Protein AF-A0A846BL20-F1 (afdb_monomer)

Radius of gyration: 17.66 Å; Cα contacts (8 Å, |Δi|>4): 67; chains: 1; bounding box: 44×20×49 Å

Secondary structure (DSSP, 8-state):
-HHHHHHHHHHHHHHHHH----TTTHHHHHHHHHHHHHHHHHHHHHHHHHHHHHHH-TT---HHHHHHHHHHHHHHHHHHHHHHIIIIIS-TTSHHHHHHHHTTTT-

Mean predicted aligned error: 3.46 Å

pLDDT: mean 94.56, std 4.35, range [70.75, 98.62]

Foldseek 3Di:
DLVVLLVVLVVLLVVLVPFDDFPVLVVLSVVLNVLSVVLNVLSVVLVVVLVVVCVVPVVDDDPVNVVSVVVSVVSSVVSVVSSCCVCPVQVRPPPVNVVCVVVVVRD

Solvent-accessible surface area (backbone atoms only — not comparable to full-atom values): 6020 Å² total; per-residue (Å²): 104,71,68,60,53,49,50,50,36,54,54,52,48,53,53,59,73,71,46,73,70,33,72,90,40,40,68,54,52,51,50,40,46,55,53,41,61,48,45,54,57,52,51,51,51,55,51,53,50,53,49,56,46,43,75,74,42,75,90,62,79,61,69,70,59,54,54,50,51,52,51,53,51,52,53,52,52,51,46,51,52,41,50,48,39,44,54,74,72,59,25,48,85,37,70,71,50,46,50,37,48,74,74,54,76,48,107

Sequence (107 aa):
ATVSIFIAVIFGQIEAGLAEPYTAAESTLNLHTLIGWSLSGILAAVTAWRYIIRTRNPKELPLPFLGVGLLLTGLVFFQIYLGDLLVWVYGLHTGPVVEATREGLLQ

Structure (mmCIF, N/CA/C/O backbone):
data_AF-A0A846BL20-F1
#
_entry.id   AF-A0A846BL20-F1
#
loop_
_atom_site.group_PDB
_atom_site.id
_atom_site.type_symbol
_atom_site.label_atom_id
_atom_site.label_alt_id
_atom_site.label_comp_id
_atom_site.label_asym_id
_atom_site.label_entity_id
_atom_site.label_seq_id
_atom_site.pdbx_PDB_ins_code
_atom_site.Cartn_x
_atom_site.Cartn_y
_atom_site.Cartn_z
_atom_site.occupancy
_atom_site.B_iso_or_equiv
_atom_site.auth_seq_id
_atom_site.auth_comp_id
_atom_site.auth_asym_id
_atom_site.auth_atom_id
_atom_site.pdbx_PDB_model_num
ATOM 1 N N . ALA A 1 1 ? -11.608 -9.039 5.442 1.00 76.81 1 ALA A N 1
ATOM 2 C CA . ALA A 1 1 ? -10.822 -7.803 5.256 1.00 76.81 1 ALA A CA 1
ATOM 3 C C . ALA A 1 1 ? -9.409 -7.963 5.806 1.00 76.81 1 ALA A C 1
ATOM 5 O O . ALA A 1 1 ? -8.541 -8.210 4.993 1.00 76.81 1 ALA A O 1
ATOM 6 N N . THR A 1 2 ? -9.161 -7.927 7.126 1.00 89.62 2 THR A N 1
ATOM 7 C CA . THR A 1 2 ? -7.787 -7.944 7.689 1.00 89.62 2 THR A CA 1
ATOM 8 C C . THR A 1 2 ? -6.887 -9.044 7.122 1.00 89.62 2 THR A C 1
ATOM 10 O O . THR A 1 2 ? -5.826 -8.731 6.605 1.00 89.62 2 THR A O 1
ATOM 13 N N . VAL A 1 3 ? -7.326 -10.309 7.158 1.00 92.69 3 VAL A N 1
ATOM 14 C CA . VAL A 1 3 ? -6.537 -11.436 6.623 1.00 92.69 3 VAL A CA 1
ATOM 15 C C . VAL A 1 3 ? -6.290 -11.281 5.121 1.00 92.69 3 VAL A C 1
ATOM 17 O O . VAL A 1 3 ? -5.170 -11.457 4.669 1.00 92.69 3 VAL A O 1
ATOM 20 N N . SER A 1 4 ? -7.310 -10.892 4.354 1.00 94.31 4 SER A N 1
ATOM 21 C CA . SER A 1 4 ? -7.194 -10.669 2.908 1.00 94.31 4 SER A CA 1
ATOM 22 C C . SER A 1 4 ? -6.191 -9.562 2.571 1.00 94.31 4 SER A C 1
ATOM 24 O O . SER A 1 4 ? -5.362 -9.749 1.691 1.00 94.31 4 SER A O 1
ATOM 26 N N . ILE A 1 5 ? -6.236 -8.434 3.289 1.00 94.38 5 ILE A N 1
ATOM 27 C CA . ILE A 1 5 ? -5.294 -7.323 3.088 1.00 94.38 5 ILE A CA 1
ATOM 28 C C . ILE A 1 5 ? -3.887 -7.763 3.497 1.00 94.38 5 ILE A C 1
ATOM 30 O O . ILE A 1 5 ? -2.936 -7.479 2.786 1.00 94.38 5 ILE A O 1
ATOM 34 N N . PHE A 1 6 ? -3.748 -8.496 4.604 1.00 95.38 6 PHE A N 1
ATOM 35 C CA . PHE A 1 6 ? -2.452 -9.013 5.035 1.00 95.38 6 PHE A CA 1
ATOM 36 C C . PHE A 1 6 ? -1.839 -9.953 3.990 1.00 95.38 6 PHE A C 1
ATOM 38 O O . PHE A 1 6 ? -0.677 -9.795 3.640 1.00 95.38 6 PHE A O 1
ATOM 45 N N . ILE A 1 7 ? -2.629 -10.872 3.428 1.00 97.12 7 ILE A N 1
ATOM 46 C CA . ILE A 1 7 ? -2.181 -11.743 2.334 1.00 97.12 7 ILE A CA 1
ATOM 47 C C . ILE A 1 7 ? -1.776 -10.909 1.111 1.00 97.12 7 ILE A C 1
ATOM 49 O O . ILE A 1 7 ? -0.705 -11.139 0.560 1.00 97.12 7 ILE A O 1
ATOM 53 N N . ALA A 1 8 ? -2.581 -9.916 0.720 1.00 96.44 8 ALA A N 1
ATOM 54 C CA . ALA A 1 8 ? -2.251 -9.028 -0.395 1.00 96.44 8 ALA A CA 1
ATOM 55 C C . ALA A 1 8 ? -0.934 -8.265 -0.165 1.00 96.44 8 ALA A C 1
ATOM 57 O O . ALA A 1 8 ? -0.138 -8.141 -1.090 1.00 96.44 8 ALA A O 1
ATOM 58 N N . VAL A 1 9 ? -0.671 -7.816 1.068 1.00 97.12 9 VAL A N 1
ATOM 59 C CA . VAL A 1 9 ? 0.620 -7.223 1.442 1.00 97.12 9 VAL A CA 1
ATOM 60 C C . VAL A 1 9 ? 1.744 -8.238 1.245 1.00 97.12 9 VAL A C 1
ATOM 62 O O . VAL A 1 9 ? 2.708 -7.916 0.568 1.00 97.12 9 VAL A O 1
ATOM 65 N N . ILE A 1 10 ? 1.627 -9.463 1.764 1.00 97.50 10 ILE A N 1
ATOM 66 C CA . ILE A 1 10 ? 2.694 -10.470 1.631 1.00 97.50 10 ILE A CA 1
ATOM 67 C C . ILE A 1 10 ? 3.041 -10.739 0.162 1.00 97.50 10 ILE A C 1
ATOM 69 O O . ILE A 1 10 ? 4.211 -10.651 -0.199 1.00 97.50 10 ILE A O 1
ATOM 73 N N . PHE A 1 11 ? 2.051 -11.022 -0.689 1.00 96.88 11 PHE A N 1
ATOM 74 C CA . PHE A 1 11 ? 2.309 -11.282 -2.109 1.00 96.88 11 PHE A CA 1
ATOM 75 C C . PHE A 1 11 ? 2.870 -10.052 -2.827 1.00 96.88 11 PHE A C 1
ATOM 77 O O . PHE A 1 11 ? 3.908 -10.161 -3.473 1.00 96.88 11 PHE A O 1
ATOM 84 N N . GLY A 1 12 ? 2.266 -8.875 -2.636 1.00 96.12 12 GLY A N 1
ATOM 85 C CA . GLY A 1 12 ? 2.745 -7.645 -3.270 1.00 96.12 12 GLY A CA 1
ATOM 86 C C . GLY A 1 12 ? 4.176 -7.280 -2.866 1.00 96.12 12 GLY A C 1
ATOM 87 O O . GLY A 1 12 ? 4.958 -6.842 -3.700 1.00 96.12 12 GLY A O 1
ATOM 88 N N . GLN A 1 13 ? 4.560 -7.506 -1.604 1.00 96.81 13 GLN A N 1
ATOM 89 C CA . GLN A 1 13 ? 5.927 -7.240 -1.145 1.00 96.81 13 GLN A CA 1
ATOM 90 C C . GLN A 1 13 ? 6.945 -8.273 -1.637 1.00 96.81 13 GLN A C 1
ATOM 92 O O . GLN A 1 13 ? 8.094 -7.914 -1.884 1.00 96.81 13 GLN A O 1
ATOM 97 N N . ILE A 1 14 ? 6.546 -9.539 -1.798 1.00 96.38 14 ILE A N 1
ATOM 98 C CA . ILE A 1 14 ? 7.401 -10.551 -2.430 1.00 96.38 14 ILE A CA 1
ATOM 99 C C . ILE A 1 14 ? 7.642 -10.184 -3.897 1.00 96.38 14 ILE A C 1
ATOM 101 O O . ILE A 1 14 ? 8.789 -10.174 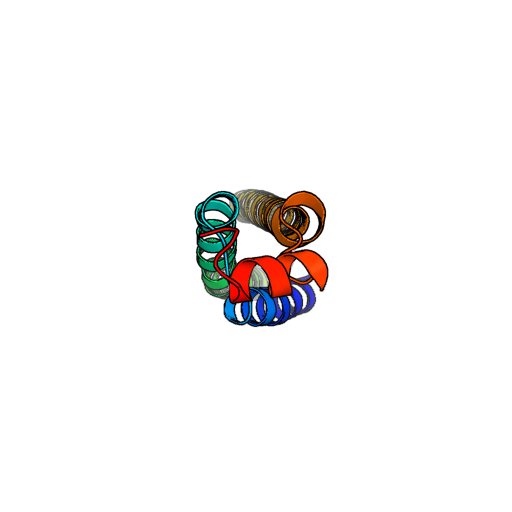-4.328 1.00 96.38 14 ILE A O 1
ATOM 105 N N . GLU A 1 15 ? 6.592 -9.839 -4.645 1.00 94.94 15 GLU A N 1
ATOM 106 C CA . GLU A 1 15 ? 6.715 -9.417 -6.048 1.00 94.94 15 GLU A CA 1
ATOM 107 C C . GLU A 1 15 ? 7.586 -8.162 -6.187 1.00 94.94 15 GLU A C 1
ATOM 109 O O . GLU A 1 15 ? 8.526 -8.154 -6.979 1.00 94.94 15 GLU A O 1
ATOM 114 N N . ALA A 1 16 ? 7.361 -7.149 -5.344 1.00 95.12 16 ALA A N 1
ATOM 115 C CA . ALA A 1 16 ? 8.174 -5.937 -5.313 1.00 95.12 16 ALA A CA 1
ATOM 116 C C . ALA A 1 16 ? 9.655 -6.216 -5.002 1.00 95.12 16 ALA A C 1
ATOM 118 O O . ALA A 1 16 ? 10.534 -5.612 -5.611 1.00 95.12 16 ALA A O 1
ATOM 119 N N . GLY A 1 17 ? 9.944 -7.147 -4.086 1.00 93.69 17 GLY A N 1
ATOM 120 C CA . GLY A 1 17 ? 11.313 -7.533 -3.733 1.00 93.69 17 GLY A CA 1
ATOM 121 C C . GLY A 1 17 ? 12.032 -8.369 -4.796 1.00 93.69 17 GLY A C 1
ATOM 122 O O . GLY A 1 17 ? 13.254 -8.479 -4.752 1.00 93.69 17 GLY A O 1
ATOM 123 N N . LEU A 1 18 ? 11.291 -8.959 -5.736 1.00 92.88 18 LEU A N 1
ATOM 124 C CA . LEU A 1 18 ? 11.830 -9.705 -6.877 1.00 92.88 18 LEU A CA 1
ATOM 125 C C . LEU A 1 18 ? 11.922 -8.856 -8.152 1.00 92.88 18 LEU A C 1
ATOM 127 O O . LEU A 1 18 ? 12.428 -9.336 -9.165 1.00 92.88 18 LEU A O 1
ATOM 131 N N . ALA A 1 19 ? 11.405 -7.628 -8.130 1.00 91.75 19 ALA A N 1
ATOM 132 C CA . ALA A 1 19 ? 11.445 -6.730 -9.270 1.00 91.75 19 ALA A CA 1
ATOM 133 C C . ALA A 1 19 ? 12.834 -6.093 -9.427 1.00 91.75 19 ALA A C 1
ATOM 135 O O . ALA A 1 19 ? 13.460 -5.688 -8.449 1.00 91.75 19 ALA A O 1
ATOM 136 N N . GLU A 1 20 ? 13.279 -5.935 -10.673 1.00 90.44 20 GLU A N 1
ATOM 137 C CA . GLU A 1 20 ? 14.437 -5.105 -11.015 1.00 90.44 20 GLU A CA 1
ATOM 138 C C . GLU A 1 20 ? 13.934 -3.767 -11.579 1.00 90.44 20 GLU A C 1
ATOM 140 O O . GLU A 1 20 ? 13.556 -3.699 -12.755 1.00 90.44 20 GLU A O 1
ATOM 145 N N . PRO A 1 21 ? 13.837 -2.705 -10.754 1.00 90.31 21 PRO A N 1
ATOM 146 C CA . PRO A 1 21 ? 13.330 -1.424 -11.217 1.00 90.31 21 PRO A CA 1
ATOM 147 C C . PRO A 1 21 ? 14.350 -0.729 -12.115 1.00 90.31 21 PRO A C 1
ATOM 149 O O . PRO A 1 21 ? 15.536 -0.653 -11.804 1.00 90.31 21 PRO A O 1
ATOM 152 N N . TYR A 1 22 ? 13.850 -0.135 -13.190 1.00 91.94 22 TYR A N 1
ATOM 153 C CA . TYR A 1 22 ? 14.573 0.877 -13.947 1.00 91.94 22 TYR A CA 1
ATOM 154 C C . TYR A 1 22 ? 14.232 2.280 -13.429 1.00 91.94 22 TYR A C 1
ATOM 156 O O . TYR A 1 22 ? 13.267 2.462 -12.676 1.00 91.94 22 TYR A O 1
ATOM 164 N N . THR A 1 23 ? 14.997 3.289 -13.848 1.00 91.81 23 THR A N 1
ATOM 165 C CA . THR A 1 23 ? 14.981 4.649 -13.277 1.00 91.81 23 THR A CA 1
ATOM 166 C C . THR A 1 23 ? 13.581 5.273 -13.183 1.00 91.81 23 THR A C 1
ATOM 168 O O . THR A 1 23 ? 13.259 5.939 -12.200 1.00 91.81 23 THR A O 1
ATOM 171 N N . ALA A 1 24 ? 12.698 5.031 -14.158 1.00 93.00 24 ALA A N 1
ATOM 172 C CA . ALA A 1 24 ? 11.343 5.593 -14.137 1.00 93.00 24 ALA A CA 1
ATOM 173 C C . ALA A 1 24 ? 10.382 4.899 -13.149 1.00 93.00 24 ALA A C 1
ATOM 175 O O . ALA A 1 24 ? 9.396 5.511 -12.732 1.00 93.00 24 ALA A O 1
ATOM 176 N N . ALA A 1 25 ? 10.644 3.640 -12.784 1.00 95.81 25 ALA A N 1
ATOM 177 C CA . ALA A 1 25 ? 9.786 2.827 -11.921 1.00 95.81 25 ALA A CA 1
ATOM 178 C C . ALA A 1 25 ? 10.217 2.848 -10.443 1.00 95.81 25 ALA A C 1
ATOM 180 O O . ALA A 1 25 ? 9.405 2.565 -9.560 1.00 95.81 25 ALA A O 1
ATOM 181 N N . GLU A 1 26 ? 11.474 3.207 -10.164 1.00 95.81 26 GLU A N 1
ATOM 182 C CA . GLU A 1 26 ? 12.099 3.106 -8.839 1.00 95.81 26 GLU A CA 1
ATOM 183 C C . GLU A 1 26 ? 11.313 3.845 -7.745 1.00 95.81 26 GLU A C 1
ATOM 185 O O . GLU A 1 26 ? 11.015 3.283 -6.691 1.00 95.81 26 GLU A O 1
ATOM 190 N N . SER A 1 27 ? 10.910 5.093 -8.000 1.00 97.62 27 SER A N 1
ATOM 191 C CA . SER A 1 27 ? 10.171 5.891 -7.009 1.00 97.62 27 SER A CA 1
ATOM 192 C C . SER A 1 27 ? 8.816 5.271 -6.642 1.00 97.62 27 SER A C 1
ATOM 194 O O . SER A 1 27 ? 8.462 5.205 -5.462 1.00 97.62 27 SER A O 1
ATOM 196 N N . THR A 1 28 ? 8.086 4.752 -7.633 1.00 98.25 28 THR A N 1
ATOM 197 C CA . THR A 1 28 ? 6.809 4.054 -7.434 1.00 98.25 28 THR A CA 1
ATOM 198 C C . THR A 1 28 ? 7.016 2.752 -6.662 1.00 98.25 28 THR A C 1
ATOM 200 O O . THR A 1 28 ? 6.271 2.484 -5.718 1.00 98.25 28 THR A O 1
ATOM 203 N N . LEU A 1 29 ? 8.049 1.971 -7.005 1.00 97.88 29 LEU A N 1
ATOM 204 C CA . LEU A 1 29 ? 8.367 0.712 -6.325 1.00 97.88 29 LEU A CA 1
ATOM 205 C C . LEU A 1 29 ? 8.749 0.948 -4.859 1.00 97.88 29 LEU A C 1
ATOM 207 O O . LEU A 1 29 ? 8.275 0.234 -3.972 1.00 97.88 29 LEU A O 1
ATOM 211 N N . ASN A 1 30 ? 9.539 1.988 -4.591 1.00 98.12 30 ASN A N 1
ATOM 212 C CA . ASN A 1 30 ? 9.949 2.367 -3.242 1.00 98.12 30 ASN A CA 1
ATOM 213 C C . ASN A 1 30 ? 8.750 2.792 -2.386 1.00 98.12 30 ASN A C 1
ATOM 215 O O . ASN A 1 30 ? 8.621 2.347 -1.244 1.00 98.12 30 ASN A O 1
ATOM 219 N N . LEU A 1 31 ? 7.834 3.599 -2.934 1.00 98.44 31 LEU A N 1
ATOM 220 C CA . LEU A 1 31 ? 6.604 3.979 -2.232 1.00 98.44 31 LEU A CA 1
ATOM 221 C C . LEU A 1 31 ? 5.696 2.772 -1.979 1.00 98.44 31 LEU A C 1
ATOM 223 O O . LEU A 1 31 ? 5.228 2.596 -0.852 1.00 98.44 31 LEU A O 1
ATOM 227 N N . HIS A 1 32 ? 5.493 1.922 -2.990 1.00 98.31 32 HIS A N 1
ATOM 228 C CA . HIS A 1 32 ? 4.693 0.704 -2.861 1.00 98.31 32 HIS A CA 1
ATOM 229 C C . HIS A 1 32 ? 5.256 -0.219 -1.774 1.00 98.31 32 HIS A C 1
ATOM 231 O O . HIS A 1 32 ? 4.507 -0.754 -0.953 1.00 98.31 32 HIS A O 1
ATOM 237 N N . THR A 1 33 ? 6.578 -0.371 -1.732 1.00 98.12 33 THR A N 1
ATOM 238 C CA . THR A 1 33 ? 7.266 -1.210 -0.748 1.00 98.12 33 THR A CA 1
ATOM 239 C C . THR A 1 33 ? 7.146 -0.633 0.664 1.00 98.12 33 THR A C 1
ATOM 241 O O . THR A 1 33 ? 6.717 -1.311 1.601 1.00 98.12 33 THR A O 1
ATOM 244 N N . LEU A 1 34 ? 7.451 0.658 0.829 1.00 98.25 34 LEU A N 1
ATOM 245 C CA . LEU A 1 34 ? 7.408 1.333 2.127 1.00 98.25 34 LEU A CA 1
ATOM 246 C C . LEU A 1 34 ? 6.004 1.308 2.747 1.00 98.25 34 LEU A C 1
ATOM 248 O O . LEU A 1 34 ? 5.834 0.958 3.921 1.00 98.25 34 LEU A O 1
ATOM 252 N N . ILE A 1 35 ? 4.989 1.683 1.966 1.00 98.12 35 ILE A N 1
ATOM 253 C CA . ILE A 1 35 ? 3.600 1.740 2.433 1.00 98.12 35 ILE A CA 1
ATOM 254 C C . ILE A 1 35 ? 3.065 0.325 2.668 1.00 98.12 35 ILE A C 1
ATOM 256 O O . ILE A 1 35 ? 2.361 0.097 3.654 1.00 98.12 35 ILE A O 1
ATOM 260 N N . GLY A 1 36 ? 3.437 -0.641 1.825 1.00 97.81 36 GLY A N 1
ATOM 261 C CA . GLY A 1 36 ? 3.019 -2.033 1.958 1.00 97.81 36 GLY A CA 1
ATOM 262 C C . GLY A 1 36 ? 3.485 -2.662 3.264 1.00 97.81 36 GLY A C 1
ATOM 263 O O . GLY A 1 36 ? 2.662 -3.175 4.024 1.00 97.81 36 GLY A O 1
ATOM 264 N N . TRP A 1 37 ? 4.771 -2.543 3.601 1.00 97.50 37 TRP A N 1
ATOM 265 C CA . TRP A 1 37 ? 5.262 -3.020 4.897 1.00 97.50 37 TRP A CA 1
ATOM 266 C C . TRP A 1 37 ? 4.634 -2.270 6.074 1.00 97.50 37 TRP A C 1
ATOM 268 O O . TRP A 1 37 ? 4.235 -2.894 7.062 1.00 97.50 37 TRP A O 1
ATOM 278 N N . SER A 1 38 ? 4.454 -0.952 5.947 1.00 98.00 38 SER A N 1
ATOM 279 C CA . SER A 1 38 ? 3.797 -0.132 6.974 1.00 98.00 38 SER A CA 1
ATOM 280 C C . SER A 1 38 ? 2.350 -0.571 7.239 1.00 98.00 38 SER A C 1
ATOM 282 O O . SER A 1 38 ? 1.904 -0.583 8.391 1.00 98.00 38 SER A O 1
ATOM 284 N N . LEU A 1 39 ? 1.617 -1.004 6.205 1.00 97.69 39 LEU A N 1
ATOM 285 C CA . LEU A 1 39 ? 0.244 -1.496 6.338 1.00 97.69 39 LEU A CA 1
ATOM 286 C C . LEU A 1 39 ? 0.132 -2.716 7.252 1.00 97.69 39 LEU A C 1
ATOM 288 O O . LEU A 1 39 ? -0.867 -2.823 7.959 1.00 97.69 39 LEU A O 1
ATOM 292 N N . SER A 1 40 ? 1.134 -3.596 7.315 1.00 95.75 40 SER A N 1
ATOM 293 C CA . SER A 1 40 ? 1.120 -4.723 8.262 1.00 95.75 40 SER A CA 1
ATOM 294 C C . SER A 1 40 ? 1.042 -4.242 9.715 1.00 95.75 40 SER A C 1
ATOM 296 O O . SER A 1 40 ? 0.218 -4.731 10.493 1.00 95.75 40 SER A O 1
ATOM 298 N N . GLY A 1 41 ? 1.840 -3.229 10.069 1.00 96.19 41 GLY A N 1
ATOM 299 C CA . GLY A 1 41 ? 1.819 -2.620 11.400 1.00 96.19 41 GLY A CA 1
ATOM 300 C C . GLY A 1 41 ? 0.500 -1.903 11.692 1.00 96.19 41 GLY A C 1
ATOM 301 O O . GLY A 1 41 ? -0.094 -2.092 12.757 1.00 96.19 41 GLY A O 1
ATOM 302 N N . ILE A 1 42 ? -0.013 -1.143 10.720 1.00 97.38 42 ILE A N 1
ATOM 303 C CA . ILE A 1 42 ? -1.303 -0.448 10.838 1.00 97.38 42 ILE A CA 1
ATOM 304 C C . ILE A 1 42 ? -2.446 -1.455 11.026 1.00 97.38 42 ILE A C 1
ATOM 306 O O . ILE A 1 42 ? -3.287 -1.276 11.906 1.00 97.38 42 ILE A O 1
ATOM 310 N N . LEU A 1 43 ? -2.474 -2.541 10.249 1.00 97.06 43 LEU A N 1
ATOM 311 C CA . LEU A 1 43 ? -3.487 -3.592 10.363 1.00 97.06 43 LEU A CA 1
ATOM 312 C C . LEU A 1 43 ? -3.460 -4.264 11.733 1.00 97.06 43 LEU A C 1
ATOM 314 O O . LEU A 1 43 ? -4.527 -4.490 12.312 1.00 97.06 43 LEU A O 1
ATOM 318 N N . ALA A 1 44 ? -2.270 -4.560 12.263 1.00 97.00 44 ALA A N 1
ATOM 319 C CA . ALA A 1 44 ? -2.123 -5.117 13.603 1.00 97.00 44 ALA A CA 1
ATOM 320 C C . ALA A 1 44 ? -2.688 -4.157 14.662 1.00 97.00 44 ALA A C 1
ATOM 322 O O . ALA A 1 44 ? -3.526 -4.560 15.473 1.00 97.00 44 ALA A O 1
ATOM 323 N N . ALA A 1 45 ? -2.321 -2.873 14.598 1.00 97.31 45 ALA A N 1
ATOM 324 C CA . ALA A 1 45 ? -2.797 -1.848 15.525 1.00 97.31 45 ALA A CA 1
ATOM 325 C C . ALA A 1 45 ? -4.323 -1.654 15.464 1.00 97.31 45 ALA A C 1
ATOM 327 O O . ALA A 1 45 ? -4.995 -1.679 16.496 1.00 97.31 45 ALA A O 1
ATOM 328 N N . VAL A 1 46 ? -4.901 -1.526 14.264 1.00 96.88 46 VAL A N 1
ATOM 329 C CA . VAL A 1 46 ? -6.355 -1.368 14.075 1.00 96.88 46 VAL A CA 1
ATOM 330 C C . VAL A 1 46 ? -7.112 -2.609 14.549 1.00 96.88 46 VAL A C 1
ATOM 332 O O . VAL A 1 46 ? -8.172 -2.493 15.170 1.00 96.88 46 VAL A O 1
ATOM 335 N N . THR A 1 47 ? -6.569 -3.803 14.307 1.00 96.38 47 THR A N 1
ATOM 336 C CA . THR A 1 47 ? -7.178 -5.062 14.761 1.00 96.38 47 THR A CA 1
ATOM 337 C C . THR A 1 47 ? -7.169 -5.163 16.284 1.00 96.38 47 THR A C 1
ATOM 339 O O . THR A 1 47 ? -8.208 -5.464 16.878 1.00 96.38 47 THR A O 1
ATOM 342 N N . ALA A 1 48 ? -6.041 -4.842 16.925 1.00 96.81 48 ALA A N 1
ATOM 343 C CA . ALA A 1 48 ? -5.930 -4.796 18.379 1.00 96.81 48 ALA A CA 1
ATOM 344 C C . ALA A 1 48 ? -6.879 -3.750 18.987 1.00 96.81 48 ALA A C 1
ATOM 346 O O . ALA A 1 48 ? -7.603 -4.043 19.940 1.00 96.81 48 ALA A O 1
ATOM 347 N N . TRP A 1 49 ? -6.961 -2.554 18.397 1.00 96.69 49 TRP A N 1
ATOM 348 C CA . TRP A 1 49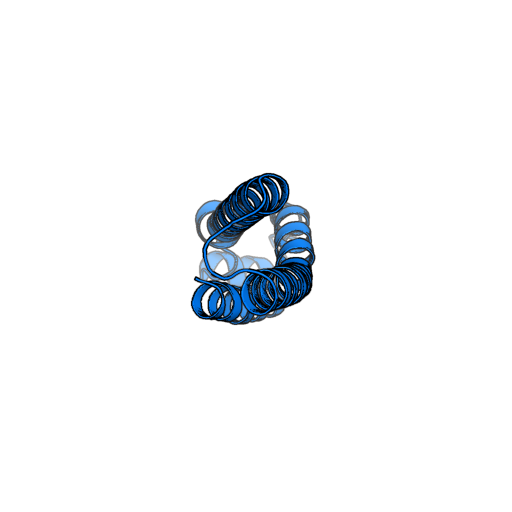 ? -7.871 -1.513 18.871 1.00 96.69 49 TRP A CA 1
ATOM 349 C C . TRP A 1 49 ? -9.338 -1.944 18.760 1.00 96.69 49 TRP A C 1
ATOM 351 O O . TRP A 1 49 ? -10.102 -1.805 19.718 1.00 96.69 49 TRP A O 1
ATOM 361 N N . ARG A 1 50 ? -9.730 -2.561 17.639 1.00 95.00 50 ARG A N 1
ATOM 362 C CA . ARG A 1 50 ? -11.081 -3.116 17.472 1.00 95.00 50 ARG A CA 1
ATOM 363 C C . ARG A 1 50 ? -11.409 -4.153 18.543 1.00 95.00 50 ARG A C 1
ATOM 365 O O . ARG A 1 50 ? -12.538 -4.180 19.031 1.00 95.00 50 ARG A O 1
ATOM 372 N N . TYR A 1 51 ? -10.444 -5.007 18.886 1.00 95.44 51 TYR A N 1
ATOM 373 C CA . TYR A 1 51 ? -10.606 -5.997 19.946 1.00 95.44 51 TYR A CA 1
ATOM 374 C C . TYR A 1 51 ? -10.874 -5.317 21.295 1.00 95.44 51 TYR A C 1
ATOM 376 O O . TYR A 1 51 ? -11.872 -5.633 21.934 1.00 95.44 51 TYR A O 1
ATOM 384 N N . ILE A 1 52 ? -10.076 -4.311 21.671 1.00 96.06 52 ILE A N 1
ATOM 385 C CA . ILE A 1 52 ? -10.251 -3.553 22.923 1.00 96.06 52 ILE A CA 1
ATOM 386 C C . ILE A 1 52 ? -11.609 -2.836 22.986 1.00 96.06 52 ILE A C 1
ATOM 388 O O . ILE A 1 52 ? -12.253 -2.828 24.033 1.00 96.06 52 ILE A O 1
ATOM 392 N N . ILE A 1 53 ? -12.073 -2.234 21.885 1.00 95.25 53 ILE A N 1
ATOM 393 C CA . ILE A 1 53 ? -13.399 -1.590 21.844 1.00 95.25 53 ILE A CA 1
ATOM 394 C C . ILE A 1 53 ? -14.489 -2.624 22.148 1.00 95.25 53 ILE A C 1
ATOM 396 O O . ILE A 1 53 ? -15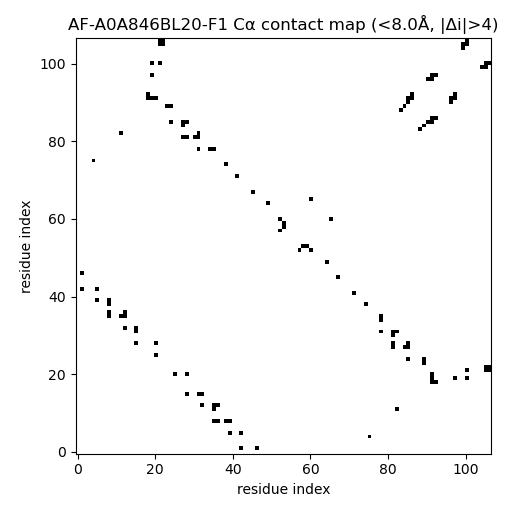.351 -2.397 22.996 1.00 95.25 53 ILE A O 1
ATOM 400 N N . ARG A 1 54 ? -14.416 -3.790 21.498 1.00 94.62 54 ARG A N 1
ATOM 401 C CA . ARG A 1 54 ? -15.423 -4.848 21.636 1.00 94.62 54 ARG A CA 1
ATOM 402 C C . ARG A 1 54 ? -15.432 -5.525 22.994 1.00 94.62 54 ARG A C 1
ATOM 404 O O . ARG A 1 54 ? -16.505 -5.924 23.434 1.00 94.62 54 ARG A O 1
ATOM 411 N N . THR A 1 55 ? -14.280 -5.663 23.648 1.00 95.81 55 THR A N 1
ATOM 412 C CA . THR A 1 55 ? -14.228 -6.223 25.005 1.00 95.81 55 THR A CA 1
ATOM 413 C C . THR A 1 55 ? -14.851 -5.287 26.036 1.00 95.81 55 THR A C 1
ATOM 415 O O . THR A 1 55 ? -15.351 -5.764 27.049 1.00 95.81 55 THR A O 1
ATOM 418 N N . ARG A 1 56 ? -14.862 -3.970 25.782 1.00 93.12 56 ARG A N 1
ATOM 419 C CA . ARG A 1 56 ? -15.494 -2.976 26.664 1.00 93.12 56 ARG A CA 1
ATOM 420 C C . ARG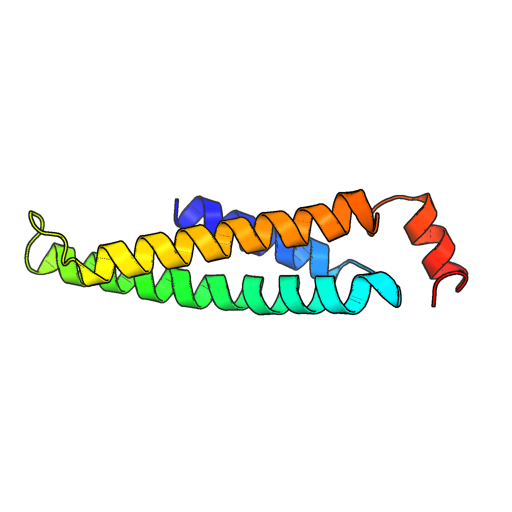 A 1 56 ? -16.991 -2.817 26.406 1.00 93.12 56 ARG A C 1
ATOM 422 O O . ARG A 1 56 ? -17.775 -2.922 27.341 1.00 93.12 56 ARG A O 1
ATOM 429 N N . ASN A 1 57 ? -17.391 -2.555 25.161 1.00 92.69 57 ASN A N 1
ATOM 430 C CA . ASN A 1 57 ? -18.798 -2.459 24.771 1.00 92.69 57 ASN A CA 1
ATOM 431 C C . ASN A 1 57 ? -18.983 -2.975 23.332 1.00 92.69 57 ASN A C 1
ATOM 433 O O . ASN A 1 57 ? -18.630 -2.282 22.378 1.00 92.69 57 ASN A O 1
ATOM 437 N N . PRO A 1 58 ? -19.559 -4.172 23.131 1.00 90.00 58 PRO A N 1
ATOM 438 C CA . PRO A 1 58 ? -19.677 -4.765 21.801 1.00 90.00 58 PRO A CA 1
ATOM 439 C C . PRO A 1 58 ? -20.733 -4.097 20.906 1.00 90.00 58 PRO A C 1
ATOM 441 O O . PRO A 1 58 ? -20.764 -4.392 19.711 1.00 90.00 58 PRO A O 1
ATOM 444 N N . LYS A 1 59 ? -21.606 -3.237 21.454 1.00 92.94 59 LYS A N 1
ATOM 445 C CA . LYS A 1 59 ? -22.729 -2.623 20.721 1.00 92.94 59 LYS A CA 1
ATOM 446 C C . LYS A 1 59 ? -22.411 -1.252 20.125 1.00 92.94 59 LYS A C 1
ATOM 448 O O . LYS A 1 59 ? -23.196 -0.752 19.327 1.00 92.94 59 LYS A O 1
ATOM 453 N N . GLU A 1 60 ? -21.279 -0.657 20.485 1.00 90.31 60 GLU A N 1
ATOM 454 C CA . GLU A 1 60 ? -20.911 0.696 20.072 1.00 90.31 60 GLU A CA 1
ATOM 455 C C . GLU A 1 60 ? -19.569 0.702 19.339 1.00 90.31 60 GLU A C 1
ATOM 457 O O . GLU A 1 60 ? -18.630 -0.008 19.701 1.00 90.31 60 GLU A O 1
ATOM 462 N N . LEU A 1 61 ? -19.472 1.529 18.297 1.00 91.62 61 LEU A N 1
ATOM 463 C CA . LEU A 1 61 ? -18.215 1.825 17.620 1.00 91.62 61 LEU A CA 1
ATOM 464 C C . LEU A 1 61 ? -17.948 3.329 17.723 1.00 91.62 61 LEU A C 1
ATOM 466 O O . LEU A 1 61 ? -18.767 4.121 17.255 1.00 91.62 61 LEU A O 1
ATOM 470 N N . PRO A 1 62 ? -16.819 3.744 18.318 1.00 94.31 62 PRO A N 1
ATOM 471 C CA . PRO A 1 62 ? -16.505 5.154 18.470 1.00 94.31 62 PRO A CA 1
ATOM 472 C C . PRO A 1 62 ? -16.211 5.777 17.100 1.00 94.31 62 PRO A C 1
ATOM 474 O O . PRO A 1 62 ? -15.527 5.179 16.267 1.00 94.31 62 PRO A O 1
ATOM 477 N N . LEU A 1 63 ? -16.684 7.006 16.878 1.00 95.94 63 LEU A N 1
ATOM 478 C CA . LEU A 1 63 ? -16.513 7.727 15.611 1.00 95.94 63 LEU A CA 1
ATOM 479 C C . LEU A 1 63 ? -15.044 7.804 15.127 1.00 95.94 63 LEU A C 1
ATOM 481 O O . LEU A 1 63 ? -14.812 7.572 13.940 1.00 95.94 63 LEU A O 1
ATOM 485 N N . PRO A 1 64 ? -14.030 8.012 15.998 1.00 95.81 64 PRO A N 1
ATOM 486 C CA . PRO A 1 64 ? -12.626 7.952 15.584 1.00 95.81 64 PRO A CA 1
ATOM 487 C C . PRO A 1 64 ? -12.217 6.622 14.938 1.00 95.81 64 PRO A C 1
ATOM 489 O O . PRO A 1 64 ? -11.441 6.617 13.985 1.00 95.81 64 PRO A O 1
ATOM 492 N N . PHE A 1 65 ? -12.762 5.492 15.402 1.00 95.88 65 PHE A N 1
ATOM 493 C CA . PHE A 1 65 ? -12.463 4.182 14.820 1.00 95.88 65 PHE A CA 1
ATOM 494 C C . PHE A 1 65 ? -13.007 4.063 13.389 1.00 95.88 65 PHE A C 1
ATOM 496 O O . PHE A 1 65 ? -12.361 3.463 12.531 1.00 95.88 65 PHE A O 1
ATOM 503 N N . LEU A 1 66 ? -14.159 4.682 13.103 1.00 95.94 66 LEU A N 1
ATOM 504 C CA . LEU A 1 66 ? -14.701 4.757 11.744 1.00 95.94 66 LEU A CA 1
ATOM 505 C C . LEU A 1 66 ? -13.809 5.611 10.834 1.00 95.94 66 LEU A C 1
ATOM 507 O O . LEU A 1 66 ? -13.510 5.195 9.716 1.00 95.94 66 LEU A O 1
ATOM 511 N N . GLY A 1 67 ? -13.324 6.754 11.330 1.00 97.25 67 GLY A N 1
ATOM 512 C CA . GLY A 1 67 ? -12.380 7.607 10.600 1.00 97.25 67 GLY A CA 1
ATOM 513 C C . GLY A 1 67 ? -11.083 6.877 10.235 1.00 97.25 67 GLY A C 1
ATOM 514 O O . GLY A 1 67 ? -10.638 6.937 9.091 1.00 97.25 67 GLY A O 1
ATOM 515 N N . VAL A 1 68 ? -10.519 6.105 11.168 1.00 96.94 68 VAL A N 1
ATOM 516 C CA . VAL A 1 68 ? -9.336 5.267 10.902 1.00 96.94 68 VAL A CA 1
ATOM 517 C C . VAL A 1 68 ? -9.643 4.142 9.914 1.00 96.94 68 VAL A C 1
ATOM 519 O O . VAL A 1 68 ? -8.810 3.831 9.067 1.00 96.94 68 VAL A O 1
ATOM 522 N N . GLY A 1 69 ? -10.843 3.559 9.964 1.00 96.25 69 GLY A N 1
ATOM 523 C CA . GLY A 1 69 ? -11.290 2.583 8.968 1.00 96.25 69 GLY A CA 1
ATOM 524 C C . GLY A 1 69 ? -11.343 3.161 7.549 1.00 96.25 69 GLY A C 1
ATOM 525 O O . GLY A 1 69 ? -10.904 2.506 6.601 1.00 96.25 69 GLY A O 1
ATOM 526 N N . LEU A 1 70 ? -11.821 4.399 7.403 1.00 97.56 70 LEU A N 1
ATOM 527 C CA . LEU A 1 70 ? -11.832 5.104 6.120 1.00 97.56 70 LEU A CA 1
ATOM 528 C C . LEU A 1 70 ? -10.409 5.402 5.631 1.00 97.56 70 LEU A C 1
ATOM 530 O O . LEU A 1 70 ? -10.096 5.132 4.473 1.00 97.56 70 LEU A O 1
ATOM 534 N N . LEU A 1 71 ? -9.532 5.880 6.519 1.00 97.50 71 LEU A N 1
ATOM 535 C CA . LEU A 1 71 ? -8.124 6.119 6.197 1.00 97.50 71 LEU A CA 1
ATOM 536 C C . LEU A 1 71 ? -7.422 4.834 5.738 1.00 97.50 71 LEU A C 1
ATOM 538 O O . LEU A 1 71 ? -6.766 4.830 4.700 1.00 97.50 71 LEU A O 1
ATOM 542 N N . LEU A 1 72 ? -7.598 3.730 6.472 1.00 97.56 72 LEU A N 1
ATOM 543 C CA . LEU A 1 72 ? -7.043 2.426 6.105 1.00 97.56 72 LEU A CA 1
ATOM 544 C C . LEU A 1 72 ? -7.540 1.976 4.728 1.00 97.56 72 LEU A C 1
ATOM 546 O O . LEU A 1 72 ? -6.760 1.474 3.926 1.00 97.56 72 LEU A O 1
ATOM 550 N N . THR A 1 73 ? -8.824 2.185 4.439 1.00 97.31 73 THR A N 1
ATOM 551 C CA . THR A 1 73 ? -9.401 1.875 3.126 1.00 97.31 73 THR A CA 1
ATOM 552 C C . THR A 1 73 ? -8.732 2.698 2.021 1.00 97.31 73 THR A C 1
ATOM 554 O O . THR A 1 73 ? -8.349 2.141 0.996 1.00 97.31 73 THR A O 1
ATOM 557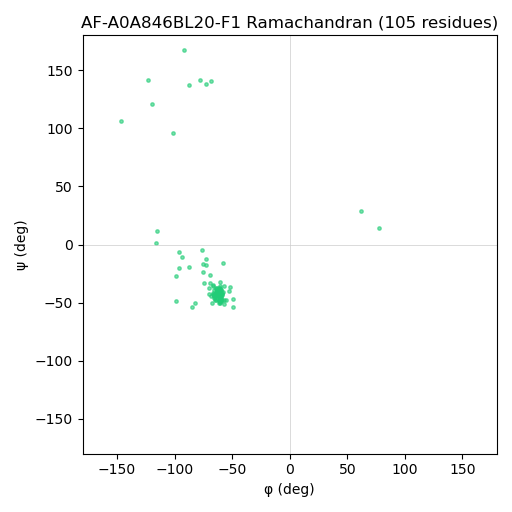 N N . GLY A 1 74 ? -8.518 3.997 2.247 1.00 98.38 74 GLY A N 1
ATOM 558 C CA . GLY A 1 74 ? -7.791 4.864 1.316 1.00 98.38 74 GLY A CA 1
ATOM 559 C C . GLY A 1 74 ? -6.352 4.403 1.070 1.00 98.38 74 GLY A C 1
ATOM 560 O O . GLY A 1 74 ? -5.919 4.347 -0.077 1.00 98.38 74 GLY A O 1
ATOM 561 N N . LEU A 1 75 ? -5.632 3.996 2.121 1.00 98.19 75 LEU A N 1
ATOM 562 C CA . LEU A 1 75 ? -4.274 3.455 1.993 1.00 98.19 75 LEU A CA 1
ATOM 563 C C . LEU A 1 75 ? -4.238 2.157 1.176 1.00 98.19 75 LEU A C 1
ATOM 565 O O . LEU A 1 75 ? -3.340 1.975 0.360 1.00 98.19 75 LEU A O 1
ATOM 569 N N . VAL A 1 76 ? -5.220 1.270 1.359 1.00 98.00 76 VAL A N 1
ATOM 570 C CA . VAL A 1 76 ? -5.328 0.039 0.561 1.00 98.00 76 VAL A CA 1
ATOM 571 C C . VAL A 1 76 ? -5.581 0.364 -0.911 1.00 98.00 76 VAL A C 1
ATOM 573 O O . VAL A 1 76 ? -4.915 -0.204 -1.770 1.00 98.00 76 VAL A O 1
ATOM 576 N N . PHE A 1 77 ? -6.478 1.306 -1.220 1.00 98.44 77 PHE A N 1
ATOM 577 C CA . PHE A 1 77 ? -6.690 1.740 -2.605 1.00 98.44 77 PHE A CA 1
ATOM 578 C C . PHE A 1 77 ? -5.442 2.365 -3.221 1.00 98.44 77 PHE A C 1
ATOM 580 O O . PHE A 1 77 ? -5.131 2.095 -4.377 1.00 98.44 77 PHE A O 1
ATOM 587 N N . PHE A 1 78 ? -4.702 3.157 -2.448 1.00 98.56 78 PHE A N 1
ATOM 588 C CA . PHE A 1 78 ? -3.455 3.735 -2.924 1.00 98.56 78 PHE A CA 1
ATOM 589 C C . PHE A 1 78 ? -2.401 2.659 -3.220 1.00 98.56 78 PHE A C 1
ATOM 591 O O . PHE A 1 78 ? -1.717 2.740 -4.234 1.00 98.56 78 PHE A O 1
ATOM 598 N N . GLN A 1 79 ? -2.329 1.598 -2.411 1.00 98.44 79 GLN A N 1
ATOM 599 C CA . GLN A 1 79 ? -1.449 0.462 -2.696 1.00 98.44 79 GLN A CA 1
ATOM 600 C C . GLN A 1 79 ? -1.837 -0.316 -3.946 1.00 98.44 79 GLN A C 1
ATOM 602 O O . GLN A 1 79 ? -0.942 -0.718 -4.686 1.00 98.44 79 GLN A O 1
ATOM 607 N N . ILE A 1 80 ? -3.138 -0.509 -4.185 1.00 98.00 80 ILE A N 1
ATOM 608 C CA . ILE A 1 80 ? -3.632 -1.118 -5.427 1.00 98.00 80 ILE A CA 1
ATOM 609 C C . ILE A 1 80 ? -3.187 -0.268 -6.616 1.00 98.00 80 ILE A C 1
ATOM 611 O O . ILE A 1 80 ? -2.576 -0.791 -7.536 1.00 98.00 80 ILE A O 1
ATOM 615 N N . TYR A 1 81 ? -3.394 1.049 -6.548 1.00 98.62 81 TYR A N 1
ATOM 616 C CA . TYR A 1 81 ? -2.963 1.972 -7.596 1.00 98.62 81 TYR A CA 1
ATOM 617 C C . TYR A 1 81 ? -1.454 1.893 -7.877 1.00 98.62 81 TYR A C 1
ATOM 619 O O . TYR A 1 81 ? -1.052 1.778 -9.032 1.00 98.62 81 TYR A O 1
ATOM 627 N N . LEU A 1 82 ? -0.608 1.923 -6.841 1.00 98.50 82 LEU A N 1
ATOM 628 C CA . LEU A 1 82 ? 0.841 1.810 -7.026 1.00 98.50 82 LEU A CA 1
ATOM 629 C C . LEU A 1 82 ? 1.235 0.445 -7.611 1.00 98.50 82 LEU A C 1
ATOM 631 O O . LEU A 1 82 ? 2.070 0.396 -8.507 1.00 98.50 82 LEU A O 1
ATOM 635 N N . GLY A 1 83 ? 0.620 -0.64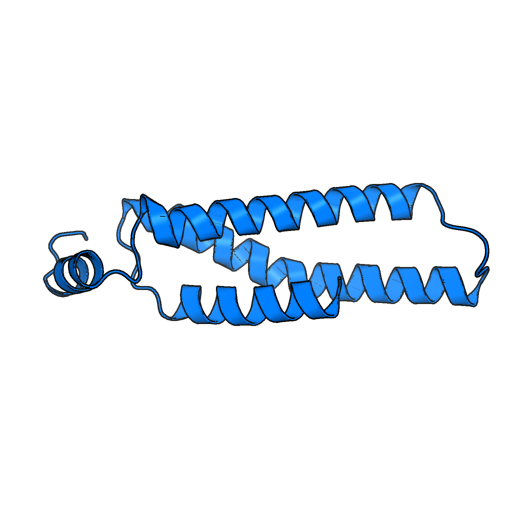6 -7.142 1.00 97.50 83 GLY A N 1
ATOM 636 C CA . GLY A 1 83 ? 0.842 -1.987 -7.692 1.00 97.50 83 GLY A CA 1
ATOM 637 C C . GLY A 1 83 ? 0.445 -2.082 -9.167 1.00 97.50 83 GLY A C 1
ATOM 638 O O . GLY A 1 83 ? 1.216 -2.580 -9.983 1.00 97.50 83 GLY A O 1
ATOM 639 N N . ASP A 1 84 ? -0.705 -1.515 -9.532 1.00 97.38 84 ASP A N 1
ATOM 640 C CA . ASP A 1 84 ? -1.179 -1.474 -10.915 1.00 97.38 84 ASP A CA 1
ATOM 641 C C . ASP A 1 84 ? -0.21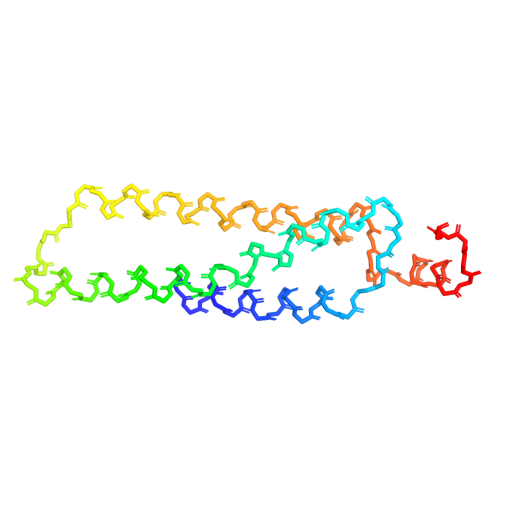7 -0.698 -11.821 1.00 97.38 84 ASP A C 1
ATOM 643 O O . ASP A 1 84 ? 0.046 -1.133 -12.940 1.00 97.38 84 ASP A O 1
ATOM 647 N N . LEU A 1 85 ? 0.369 0.411 -11.355 1.00 98.00 85 LEU A N 1
ATOM 648 C CA . LEU A 1 85 ? 1.407 1.111 -12.117 1.00 98.00 85 LEU A CA 1
ATOM 649 C C . LEU A 1 85 ? 2.632 0.219 -12.365 1.00 98.00 85 LEU A C 1
ATOM 651 O O . LEU A 1 85 ? 3.122 0.161 -13.493 1.00 98.00 85 LEU A O 1
ATOM 655 N N . LEU A 1 86 ? 3.122 -0.486 -11.341 1.00 96.94 86 LEU A N 1
ATOM 656 C CA . LEU A 1 86 ? 4.293 -1.370 -11.449 1.00 96.94 86 LEU A CA 1
ATOM 657 C C . LEU A 1 86 ? 4.080 -2.497 -12.464 1.00 96.94 86 LEU A C 1
ATOM 659 O O . LEU A 1 86 ? 4.991 -2.822 -13.229 1.00 96.94 86 LEU A O 1
ATOM 663 N N . VAL A 1 87 ? 2.868 -3.049 -12.509 1.00 95.00 87 VAL A N 1
ATOM 664 C CA . VAL A 1 87 ? 2.516 -4.151 -13.410 1.00 95.00 87 VAL A CA 1
ATOM 665 C C . VAL A 1 87 ? 2.175 -3.656 -14.814 1.00 95.00 87 VAL A C 1
ATOM 667 O O . VAL A 1 87 ? 2.710 -4.176 -15.790 1.00 95.00 87 VAL A O 1
ATOM 670 N N . TRP A 1 88 ? 1.295 -2.663 -14.939 1.00 95.56 88 TRP A N 1
ATOM 671 C CA . TRP A 1 88 ? 0.667 -2.313 -16.218 1.00 95.56 88 TRP A CA 1
ATOM 672 C C . TRP A 1 88 ? 1.314 -1.137 -16.940 1.00 95.56 88 TRP A C 1
ATOM 674 O O . TRP A 1 88 ? 1.218 -1.059 -18.162 1.00 95.56 88 TRP A O 1
ATOM 684 N N . VAL A 1 89 ? 1.956 -0.222 -16.211 1.00 95.62 89 VAL A N 1
ATOM 685 C CA . VAL A 1 89 ? 2.625 0.943 -16.811 1.00 95.62 89 VAL A CA 1
ATOM 686 C C . VAL A 1 89 ? 4.119 0.688 -16.942 1.00 95.62 89 VAL A C 1
ATOM 688 O O . VAL A 1 89 ? 4.680 0.879 -18.016 1.00 95.62 89 VAL A O 1
ATOM 691 N N . TYR A 1 90 ? 4.754 0.225 -15.867 1.00 95.31 90 TYR A N 1
ATOM 692 C CA . TYR A 1 90 ? 6.190 -0.043 -15.856 1.00 95.31 90 TYR A CA 1
ATOM 693 C C . TYR A 1 90 ? 6.545 -1.456 -16.324 1.00 95.31 90 TYR A C 1
ATOM 695 O O . TYR A 1 90 ? 7.677 -1.701 -16.726 1.00 95.31 90 TYR A O 1
ATOM 703 N N . GLY A 1 91 ? 5.596 -2.395 -16.303 1.00 94.75 91 GLY A N 1
ATOM 704 C CA . GLY A 1 91 ? 5.803 -3.724 -16.870 1.00 94.75 91 GLY A CA 1
ATOM 705 C C . GLY A 1 91 ? 6.915 -4.526 -16.196 1.00 94.75 91 GLY A C 1
ATOM 706 O O . GLY A 1 91 ? 7.515 -5.362 -16.871 1.00 94.75 91 GLY A O 1
ATOM 707 N N . LEU A 1 92 ? 7.192 -4.307 -14.900 1.00 92.19 92 LEU A N 1
ATOM 708 C CA . LEU A 1 92 ? 8.371 -4.851 -14.195 1.00 92.19 92 LEU A CA 1
ATOM 709 C C . LEU A 1 92 ? 8.483 -6.386 -14.207 1.00 92.19 92 LEU A C 1
ATOM 711 O O . LEU A 1 92 ? 9.552 -6.930 -13.950 1.00 92.19 92 LEU A O 1
ATOM 715 N N . HIS A 1 93 ? 7.399 -7.090 -14.533 1.00 87.25 93 HIS A N 1
ATOM 716 C CA . HIS A 1 93 ? 7.365 -8.552 -14.640 1.00 87.25 93 HIS A CA 1
ATOM 717 C C . HIS A 1 93 ? 7.077 -9.056 -16.061 1.00 87.25 93 HIS A C 1
ATOM 719 O O . HIS A 1 93 ? 6.803 -10.237 -16.268 1.00 87.25 93 HIS A O 1
ATOM 725 N N . THR A 1 94 ? 7.129 -8.177 -17.061 1.00 91.75 94 THR A N 1
ATOM 726 C CA . THR A 1 94 ? 6.959 -8.563 -18.464 1.00 91.75 94 THR A CA 1
ATOM 727 C C . THR A 1 94 ? 8.300 -8.981 -19.060 1.00 91.75 94 THR A C 1
ATOM 729 O O . THR A 1 94 ? 9.314 -8.320 -18.849 1.00 91.75 94 THR A O 1
ATOM 732 N N . GLY A 1 95 ? 8.307 -10.071 -19.835 1.00 90.69 95 GLY A N 1
ATOM 733 C CA . GLY A 1 95 ? 9.526 -10.599 -20.460 1.00 90.69 95 GLY A CA 1
ATOM 734 C C . GLY A 1 95 ? 10.366 -9.544 -21.201 1.00 90.69 95 GLY A C 1
ATOM 735 O O . GLY A 1 95 ? 11.565 -9.478 -20.947 1.00 90.69 95 GLY A O 1
ATOM 736 N N . PRO A 1 96 ? 9.766 -8.679 -22.047 1.00 90.38 96 PRO A N 1
ATOM 737 C CA . PRO A 1 96 ? 10.517 -7.650 -22.767 1.00 90.38 96 PRO A CA 1
ATOM 738 C C . PRO A 1 96 ? 11.212 -6.630 -21.860 1.00 90.38 96 PRO A C 1
ATOM 740 O O . PRO A 1 96 ? 12.358 -6.278 -22.117 1.00 90.38 96 PRO A O 1
ATOM 743 N N . VAL A 1 97 ? 10.540 -6.158 -20.802 1.00 90.38 97 VAL A N 1
ATOM 744 C CA . VAL A 1 97 ? 11.124 -5.178 -19.871 1.00 90.38 97 VAL A CA 1
ATOM 745 C C . VAL A 1 97 ? 12.225 -5.825 -19.039 1.00 90.38 97 VAL A C 1
ATOM 747 O O . VAL A 1 97 ? 13.289 -5.238 -18.888 1.00 90.38 97 VAL A O 1
ATOM 750 N N . VAL A 1 98 ? 12.006 -7.050 -18.552 1.00 88.88 98 VAL A N 1
ATOM 751 C CA . VAL A 1 98 ? 13.014 -7.790 -17.778 1.00 88.88 98 VAL A CA 1
ATOM 752 C C . VAL A 1 98 ? 14.287 -8.004 -18.596 1.00 88.88 98 VAL A C 1
ATOM 754 O O . VAL A 1 98 ? 15.380 -7.788 -18.081 1.00 88.88 98 VAL A O 1
ATOM 757 N N . GLU A 1 99 ? 14.166 -8.387 -19.869 1.00 90.94 99 GLU A N 1
ATOM 758 C CA . GLU A 1 99 ? 15.339 -8.586 -20.724 1.00 90.94 99 GLU A CA 1
ATOM 759 C C . GLU A 1 99 ? 16.052 -7.263 -21.027 1.00 90.94 99 GLU A C 1
ATOM 761 O O . GLU A 1 99 ? 17.266 -7.169 -20.868 1.00 90.94 99 GLU A O 1
ATOM 766 N N . ALA A 1 100 ? 15.303 -6.204 -21.349 1.00 89.75 100 ALA A N 1
ATOM 767 C CA . ALA A 1 100 ? 15.880 -4.884 -21.594 1.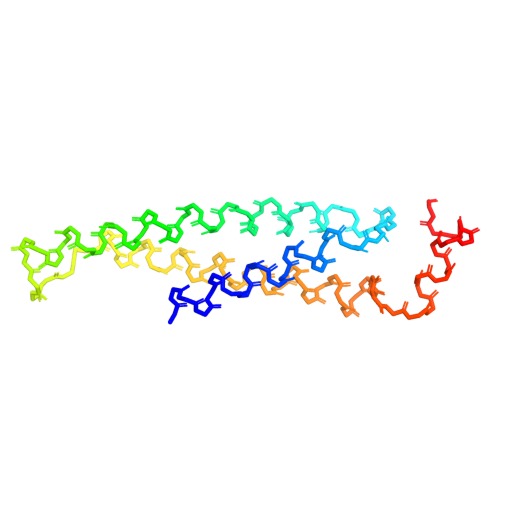00 89.75 100 ALA A CA 1
ATOM 768 C C . ALA A 1 100 ? 16.614 -4.317 -20.362 1.00 89.75 100 ALA A C 1
ATOM 770 O O . ALA A 1 100 ? 17.670 -3.699 -20.503 1.00 89.75 100 ALA A O 1
ATOM 771 N N . THR A 1 101 ? 16.098 -4.547 -19.150 1.00 88.69 101 THR A N 1
ATOM 7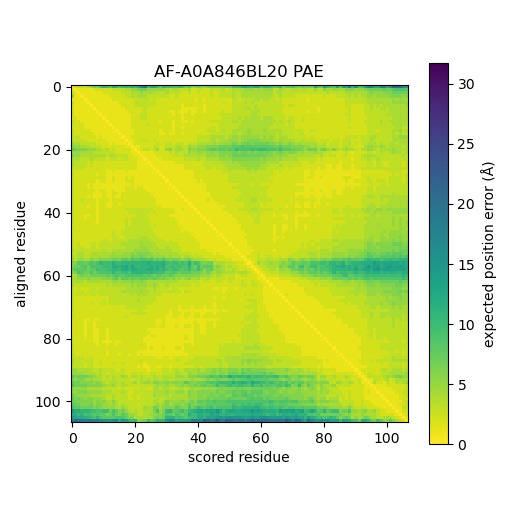72 C CA . THR A 1 101 ? 16.789 -4.183 -17.903 1.00 88.69 101 THR A CA 1
ATOM 773 C C . THR A 1 101 ? 18.070 -4.999 -17.713 1.00 88.69 101 THR A C 1
ATOM 775 O O . THR A 1 101 ? 19.106 -4.420 -17.388 1.00 88.69 101 THR A O 1
ATOM 778 N N . ARG A 1 102 ? 18.039 -6.316 -17.970 1.00 86.88 102 ARG A N 1
ATOM 779 C CA . ARG A 1 102 ? 19.215 -7.204 -17.868 1.00 86.88 102 ARG A CA 1
ATOM 780 C C . ARG A 1 102 ? 20.327 -6.844 -18.845 1.00 86.88 102 ARG A C 1
ATOM 782 O O . ARG A 1 102 ? 21.500 -6.925 -18.492 1.00 86.88 102 ARG A O 1
ATOM 789 N N . GLU A 1 103 ? 19.963 -6.426 -20.051 1.00 91.81 103 GLU A N 1
ATOM 790 C CA . GLU A 1 103 ? 20.898 -5.936 -21.067 1.00 91.81 103 GLU A CA 1
ATOM 791 C C . GLU A 1 103 ? 21.402 -4.506 -20.777 1.00 91.81 103 GLU A C 1
ATOM 793 O O . GLU A 1 103 ? 22.269 -4.000 -21.489 1.00 91.81 103 GLU A O 1
ATOM 798 N N . GLY A 1 104 ? 20.891 -3.848 -19.728 1.00 86.75 104 GLY A N 1
ATOM 799 C CA . GLY A 1 104 ? 21.290 -2.499 -19.324 1.00 86.75 104 GLY A CA 1
ATOM 800 C C . GLY A 1 104 ? 20.694 -1.379 -20.181 1.00 86.75 104 GLY A C 1
ATOM 801 O O . GLY A 1 104 ? 21.151 -0.243 -20.104 1.00 86.75 104 GLY A O 1
ATOM 802 N N . LEU A 1 105 ? 19.673 -1.666 -20.994 1.00 89.25 105 LEU A N 1
ATOM 803 C CA . LEU A 1 105 ? 19.064 -0.704 -21.922 1.00 89.25 105 LEU A CA 1
ATOM 804 C C . LEU A 1 105 ? 18.151 0.322 -21.233 1.00 89.25 105 LEU A C 1
ATOM 806 O O . LEU A 1 105 ? 17.798 1.331 -21.844 1.00 89.25 105 LEU A O 1
ATOM 810 N N . LEU A 1 106 ? 17.741 0.047 -19.992 1.00 82.88 106 LEU A N 1
ATOM 811 C CA . LEU A 1 106 ? 16.783 0.854 -19.229 1.00 82.88 106 LEU A CA 1
ATOM 812 C C . LEU A 1 106 ? 17.376 1.493 -17.961 1.00 82.88 106 LEU A C 1
ATOM 814 O O . LEU A 1 106 ? 16.632 2.155 -17.242 1.00 82.88 106 LEU A O 1
ATOM 818 N N . GLN A 1 107 ? 18.667 1.297 -17.666 1.00 70.75 107 GLN A N 1
ATOM 819 C CA . GLN A 1 107 ? 19.286 1.837 -16.445 1.00 70.75 107 GLN A CA 1
ATOM 820 C C . GLN A 1 107 ? 19.507 3.352 -16.509 1.00 70.75 107 GLN A C 1
ATOM 822 O O . GLN A 1 107 ? 20.153 3.820 -17.473 1.00 70.75 107 GLN A O 1
#

Nearest PDB structures (foldseek):
  4bpd-assembly2_F  TM=4.954E-01  e=1.311E+00  Escherichia coli K-12
  6hd8-assembly1_B  TM=3.413E-01  e=4.033E+00  Marivirga tractuosa DSM 4126
  8dt0-assembly1_A  TM=4.904E-01  e=9.791E+00  synthetic construct